Protein AF-A0A918D0P7-F1 (afdb_monomer)

Solvent-accessible surface area (backbone atoms only — not comparable to full-atom values): 6370 Å² total; per-residue (Å²): 133,86,79,81,70,50,72,67,58,47,52,54,42,46,53,51,50,50,46,41,51,75,46,51,46,30,52,51,52,30,50,50,53,44,50,51,51,16,63,73,74,69,47,86,62,63,68,69,58,45,61,61,34,44,62,56,35,48,52,52,42,50,54,53,47,74,75,42,61,65,66,62,51,40,53,48,51,54,52,49,51,53,51,58,73,69,51,56,72,70,60,53,53,53,55,50,53,53,52,52,50,54,54,51,52,51,51,54,52,64,72,75,103

Structure (mmCIF, N/CA/C/O backbone):
data_AF-A0A918D0P7-F1
#
_entry.id   AF-A0A918D0P7-F1
#
loop_
_atom_site.group_PDB
_atom_site.id
_atom_site.type_symbol
_atom_site.label_atom_id
_atom_site.label_alt_id
_atom_site.label_comp_id
_atom_site.label_asym_id
_atom_site.label_entity_id
_atom_site.label_seq_id
_atom_site.pdbx_PDB_ins_code
_atom_site.Cartn_x
_atom_site.Cartn_y
_atom_site.Cartn_z
_atom_site.occupancy
_atom_site.B_iso_or_equiv
_atom_site.auth_seq_id
_atom_site.auth_comp_id
_atom_site.auth_asym_id
_atom_site.auth_atom_id
_atom_site.pdbx_PDB_model_num
ATOM 1 N N . MET A 1 1 ? 6.019 -10.730 -27.257 1.00 37.88 1 MET A N 1
ATOM 2 C CA . MET A 1 1 ? 6.878 -9.526 -27.206 1.00 37.88 1 MET A CA 1
ATOM 3 C C . MET A 1 1 ? 7.472 -9.383 -25.813 1.00 37.88 1 MET A C 1
ATOM 5 O O . MET A 1 1 ? 6.750 -9.083 -24.867 1.00 37.88 1 MET A O 1
ATOM 9 N N . MET A 1 2 ? 8.766 -9.668 -25.666 1.00 40.59 2 MET A N 1
ATOM 10 C CA . MET A 1 2 ? 9.506 -9.395 -24.435 1.00 40.59 2 MET A CA 1
ATOM 11 C C . MET A 1 2 ? 9.798 -7.891 -24.427 1.00 40.59 2 MET A C 1
ATOM 13 O O . MET A 1 2 ? 10.648 -7.420 -25.173 1.00 40.59 2 MET A O 1
ATOM 17 N N . ASN A 1 3 ? 9.008 -7.118 -23.678 1.00 55.91 3 ASN A N 1
ATOM 18 C CA . ASN A 1 3 ? 9.252 -5.687 -23.510 1.00 55.91 3 ASN A CA 1
ATOM 19 C C . ASN A 1 3 ? 10.569 -5.520 -22.748 1.00 55.91 3 ASN A C 1
ATOM 21 O O . ASN A 1 3 ? 10.569 -5.605 -21.519 1.00 55.91 3 ASN A O 1
ATOM 25 N N . ASN A 1 4 ? 11.670 -5.297 -23.467 1.00 67.38 4 ASN A N 1
ATOM 26 C CA . ASN A 1 4 ? 12.931 -4.886 -22.864 1.00 67.38 4 ASN A CA 1
ATOM 27 C C . ASN A 1 4 ? 12.685 -3.573 -22.112 1.00 67.38 4 ASN A C 1
ATOM 29 O O . ASN A 1 4 ? 12.383 -2.537 -22.701 1.00 67.38 4 ASN A O 1
ATOM 33 N N . ILE A 1 5 ? 12.714 -3.650 -20.783 1.00 71.50 5 ILE A N 1
ATOM 34 C CA . ILE A 1 5 ? 12.636 -2.488 -19.902 1.00 71.50 5 ILE A CA 1
ATOM 35 C C . ILE A 1 5 ? 14.022 -1.846 -19.937 1.00 71.50 5 ILE A C 1
ATOM 37 O O . ILE A 1 5 ? 15.012 -2.529 -19.680 1.00 71.50 5 ILE A O 1
ATOM 41 N N . SER A 1 6 ? 14.113 -0.554 -20.258 1.00 83.00 6 SER A N 1
ATOM 42 C CA . SER A 1 6 ? 15.403 0.142 -20.190 1.00 83.00 6 SER A CA 1
ATOM 43 C C . SER A 1 6 ? 15.922 0.159 -18.744 1.00 83.00 6 SER A C 1
ATOM 45 O O . SER A 1 6 ? 15.130 0.198 -17.800 1.00 83.00 6 SER A O 1
ATOM 47 N N . ALA A 1 7 ? 17.242 0.163 -18.542 1.00 82.69 7 ALA A N 1
ATOM 48 C CA . ALA A 1 7 ? 17.835 0.139 -17.199 1.00 82.69 7 ALA A CA 1
ATOM 49 C C . ALA A 1 7 ? 17.333 1.294 -16.302 1.00 82.69 7 ALA A C 1
ATOM 51 O O . ALA A 1 7 ? 17.053 1.097 -15.117 1.00 82.69 7 ALA A O 1
ATOM 52 N N . ASN A 1 8 ? 17.126 2.481 -16.886 1.00 86.25 8 ASN A N 1
ATOM 53 C CA . ASN A 1 8 ? 16.569 3.641 -16.185 1.00 86.25 8 ASN A CA 1
ATOM 54 C C . ASN A 1 8 ? 15.101 3.438 -15.782 1.00 86.25 8 ASN A C 1
ATOM 56 O O . ASN A 1 8 ? 14.717 3.755 -14.655 1.00 86.25 8 ASN A O 1
ATOM 60 N N . GLU A 1 9 ? 14.278 2.877 -16.672 1.00 84.44 9 GLU A N 1
ATOM 61 C CA . GLU A 1 9 ? 12.875 2.571 -16.371 1.00 84.44 9 GLU A CA 1
ATOM 62 C C . GLU A 1 9 ? 12.767 1.483 -15.291 1.00 84.44 9 GLU A C 1
ATOM 64 O O . GLU A 1 9 ? 11.965 1.611 -14.365 1.00 84.44 9 GLU A O 1
ATOM 69 N N . TYR A 1 10 ? 13.625 0.459 -15.347 1.00 86.88 10 TYR A N 1
ATOM 70 C CA . TYR A 1 10 ? 13.694 -0.591 -14.332 1.00 86.88 10 TYR A CA 1
ATOM 71 C C . 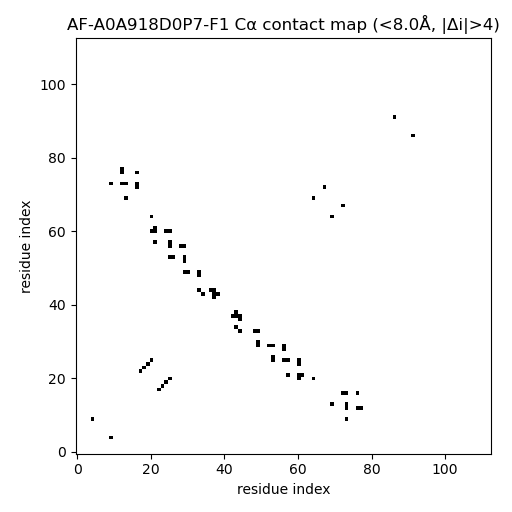TYR A 1 10 ? 14.061 -0.021 -12.957 1.00 86.88 10 TYR A C 1
ATOM 73 O O . TYR A 1 10 ? 13.379 -0.308 -11.974 1.00 86.88 10 TYR A O 1
ATOM 81 N N . ARG A 1 11 ? 15.084 0.843 -12.877 1.00 88.12 11 ARG A N 1
ATOM 82 C CA . ARG A 1 11 ? 15.498 1.485 -11.617 1.00 88.12 11 ARG A CA 1
ATOM 83 C C . ARG A 1 11 ? 14.379 2.341 -11.022 1.00 88.12 11 ARG A C 1
ATOM 85 O O . ARG A 1 11 ? 14.116 2.255 -9.823 1.00 88.12 11 ARG A O 1
ATOM 92 N N . ARG A 1 12 ? 13.677 3.116 -11.857 1.00 91.38 12 ARG A N 1
ATOM 93 C CA . ARG A 1 12 ? 12.519 3.915 -11.429 1.00 91.38 12 ARG A CA 1
ATOM 94 C C . ARG A 1 12 ? 11.397 3.031 -10.877 1.00 91.38 12 ARG A C 1
ATOM 96 O O . ARG A 1 12 ? 10.858 3.331 -9.814 1.00 91.38 12 ARG A O 1
ATOM 103 N N . LEU A 1 13 ? 11.047 1.952 -11.580 1.00 87.44 13 LEU A N 1
ATOM 104 C CA . LEU A 1 13 ? 10.008 1.018 -11.140 1.00 87.44 13 LEU A CA 1
ATOM 105 C C . LEU A 1 13 ? 10.407 0.301 -9.848 1.00 87.44 13 LEU A C 1
ATOM 107 O O . LEU A 1 13 ? 9.589 0.212 -8.941 1.00 87.44 13 LEU A O 1
ATOM 111 N N . LYS A 1 14 ? 11.664 -0.135 -9.719 1.00 88.75 14 LYS A N 1
ATOM 112 C CA . LYS A 1 14 ? 12.184 -0.754 -8.494 1.00 88.75 14 LYS A CA 1
ATOM 113 C C . LYS A 1 14 ? 12.073 0.183 -7.291 1.00 88.75 14 LYS A C 1
ATOM 115 O O . LYS A 1 14 ? 11.555 -0.231 -6.261 1.00 88.75 14 LYS A O 1
ATOM 120 N N . ASN A 1 15 ? 12.486 1.446 -7.420 1.00 89.44 15 ASN A N 1
ATOM 121 C CA . ASN A 1 15 ? 12.345 2.422 -6.333 1.00 89.44 15 ASN A CA 1
ATOM 122 C C . ASN A 1 15 ? 10.880 2.641 -5.947 1.00 89.44 15 ASN A C 1
ATOM 124 O O . ASN A 1 15 ? 10.552 2.713 -4.767 1.00 89.44 15 ASN A O 1
ATOM 128 N N . LYS A 1 16 ? 9.986 2.710 -6.936 1.00 88.38 16 LYS A N 1
ATOM 129 C CA . LYS A 1 16 ? 8.550 2.847 -6.687 1.00 88.38 16 LYS A CA 1
ATOM 130 C C . LYS A 1 16 ? 7.970 1.639 -5.952 1.00 88.38 16 LYS A C 1
ATOM 132 O O . LYS A 1 16 ? 7.172 1.825 -5.041 1.00 88.38 16 LYS A O 1
ATOM 137 N N . VAL A 1 17 ? 8.377 0.430 -6.335 1.00 89.25 17 VAL A N 1
ATOM 138 C CA . VAL A 1 17 ? 7.997 -0.806 -5.644 1.00 89.25 17 VAL A CA 1
ATOM 139 C C . VAL A 1 17 ? 8.491 -0.765 -4.194 1.00 89.25 17 VAL A C 1
ATOM 141 O O . VAL A 1 17 ? 7.697 -0.990 -3.293 1.00 89.25 17 VAL A O 1
ATOM 144 N N . LEU A 1 18 ? 9.752 -0.392 -3.951 1.00 88.50 18 LEU A N 1
ATOM 145 C CA . LEU A 1 18 ? 10.303 -0.296 -2.593 1.00 88.50 18 LEU A CA 1
ATOM 146 C C . LEU A 1 18 ? 9.537 0.705 -1.720 1.00 88.50 18 LEU A C 1
ATOM 148 O O . LEU A 1 18 ? 9.203 0.396 -0.583 1.00 88.50 18 LEU A O 1
ATOM 152 N N . ILE A 1 19 ? 9.218 1.888 -2.252 1.00 88.88 19 ILE A N 1
ATOM 153 C CA . ILE A 1 19 ? 8.413 2.886 -1.532 1.00 88.88 19 ILE A CA 1
ATOM 154 C C . ILE A 1 19 ? 7.014 2.334 -1.237 1.00 88.88 19 ILE A C 1
ATOM 156 O O . ILE A 1 19 ? 6.512 2.474 -0.125 1.00 88.88 19 ILE A O 1
ATOM 160 N N . CYS A 1 20 ? 6.371 1.700 -2.218 1.00 87.06 20 CYS A N 1
ATOM 161 C CA . CYS A 1 20 ? 5.042 1.135 -2.023 1.00 87.06 20 CYS A CA 1
ATOM 162 C C . CYS A 1 20 ? 5.057 0.058 -0.934 1.00 87.06 20 CYS A C 1
ATOM 164 O O . CYS A 1 20 ? 4.235 0.102 -0.021 1.00 87.06 20 CYS A O 1
ATOM 166 N N . ASP A 1 21 ? 6.011 -0.864 -1.002 1.00 87.38 21 ASP A N 1
ATOM 167 C CA . ASP A 1 21 ? 6.030 -2.025 -0.128 1.00 87.38 21 ASP A CA 1
ATOM 168 C C . ASP A 1 21 ? 6.494 -1.672 1.278 1.00 87.38 21 ASP A C 1
ATOM 170 O O . ASP A 1 21 ? 5.847 -2.084 2.226 1.00 87.38 21 ASP A O 1
ATOM 174 N N . PHE A 1 22 ? 7.532 -0.850 1.442 1.00 88.69 22 PHE A N 1
ATOM 175 C CA . PHE A 1 22 ? 8.089 -0.543 2.766 1.00 88.69 22 PHE A CA 1
ATOM 176 C C . PHE A 1 22 ? 7.511 0.709 3.429 1.00 88.69 22 PHE A C 1
ATOM 178 O O . PHE A 1 22 ? 7.751 0.925 4.613 1.00 88.69 22 PHE A O 1
ATOM 185 N N . ILE A 1 23 ? 6.756 1.536 2.703 1.00 87.44 23 ILE A N 1
ATOM 186 C CA . ILE A 1 23 ? 6.149 2.754 3.261 1.00 87.44 23 ILE A CA 1
ATOM 187 C C . ILE A 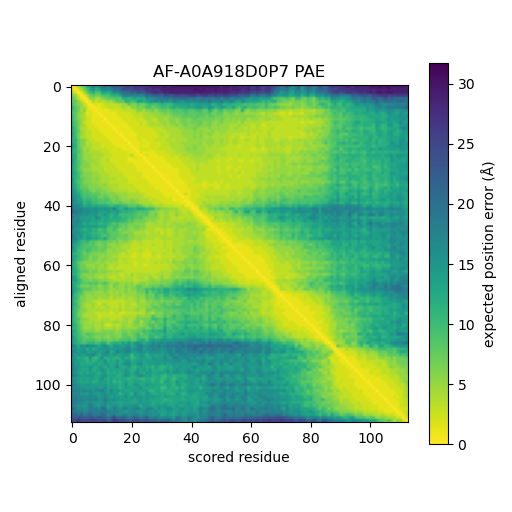1 23 ? 4.631 2.682 3.130 1.00 87.44 23 ILE A C 1
ATOM 189 O O . ILE A 1 23 ? 3.921 2.671 4.133 1.00 87.44 23 ILE A O 1
ATOM 193 N N . SER A 1 24 ? 4.108 2.601 1.905 1.00 86.75 24 SER A N 1
ATOM 194 C CA . SER A 1 24 ? 2.659 2.706 1.687 1.00 86.75 24 SER A CA 1
ATOM 195 C C . SER A 1 24 ? 1.876 1.535 2.285 1.00 86.75 24 SER A C 1
ATOM 197 O O . SER A 1 24 ? 0.848 1.767 2.922 1.00 86.75 24 SER A O 1
ATOM 199 N N . ILE A 1 25 ? 2.340 0.293 2.113 1.00 87.88 25 ILE A N 1
ATOM 200 C CA . ILE A 1 25 ? 1.657 -0.901 2.631 1.00 87.88 25 ILE A CA 1
ATOM 201 C C . ILE A 1 25 ? 1.630 -0.913 4.173 1.00 87.88 25 ILE A C 1
ATOM 203 O O . ILE A 1 25 ? 0.527 -0.999 4.714 1.00 87.88 25 ILE A O 1
ATOM 207 N N . PRO A 1 26 ? 2.756 -0.760 4.902 1.00 87.50 26 PRO A N 1
ATOM 208 C CA . PRO A 1 26 ? 2.764 -0.733 6.363 1.00 87.50 26 PRO A CA 1
ATOM 209 C C . PRO A 1 26 ? 1.862 0.348 6.946 1.00 87.50 26 PRO A C 1
ATOM 211 O O . PRO A 1 26 ? 1.093 0.068 7.865 1.00 87.50 26 PRO A O 1
ATOM 214 N N . ILE A 1 27 ? 1.897 1.559 6.374 1.00 87.31 27 ILE A N 1
ATOM 215 C CA . ILE A 1 27 ? 1.026 2.662 6.796 1.00 87.31 27 ILE A CA 1
ATOM 216 C C . ILE A 1 27 ? -0.440 2.281 6.582 1.00 87.31 27 ILE A C 1
ATOM 218 O O . ILE A 1 27 ? -1.244 2.397 7.503 1.00 87.31 27 ILE A O 1
ATOM 222 N N . THR A 1 28 ? -0.785 1.779 5.394 1.00 88.44 28 THR A N 1
ATOM 223 C CA . THR A 1 28 ? -2.171 1.430 5.051 1.00 88.44 28 THR A CA 1
ATOM 224 C C . THR A 1 28 ? -2.708 0.321 5.952 1.00 88.44 28 THR A C 1
ATOM 226 O O . THR A 1 28 ? -3.816 0.443 6.469 1.00 88.44 28 THR A O 1
ATOM 229 N N . ILE A 1 29 ? -1.932 -0.743 6.177 1.00 88.75 29 ILE A N 1
ATOM 230 C CA . ILE A 1 29 ? -2.332 -1.858 7.044 1.00 88.75 29 ILE A CA 1
ATOM 231 C C . ILE A 1 29 ? -2.481 -1.377 8.488 1.00 88.75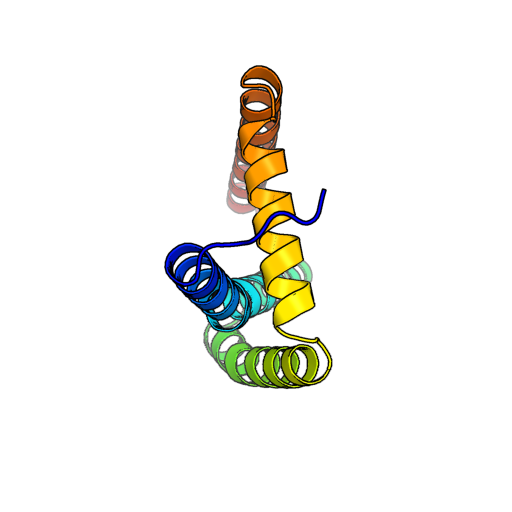 29 ILE A C 1
ATOM 233 O O . ILE A 1 29 ? -3.523 -1.618 9.093 1.00 88.75 29 ILE A O 1
ATOM 237 N N . SER A 1 30 ? -1.489 -0.654 9.022 1.00 88.62 30 SER A N 1
ATOM 238 C CA . SER A 1 30 ? -1.525 -0.159 10.406 1.00 88.62 30 SER A CA 1
ATOM 239 C C . SER A 1 30 ? -2.741 0.733 10.642 1.00 88.62 30 SER A C 1
ATOM 241 O O . SER A 1 30 ? -3.473 0.548 11.611 1.00 88.62 30 SER A O 1
ATOM 243 N N . PHE A 1 31 ? -3.006 1.652 9.713 1.00 86.38 31 PHE A N 1
ATOM 244 C CA . PHE A 1 31 ? -4.139 2.566 9.808 1.00 86.38 31 PHE A CA 1
ATOM 245 C C . PHE A 1 31 ? -5.481 1.841 9.668 1.00 86.38 31 PHE A C 1
ATOM 247 O O . PHE A 1 31 ? -6.424 2.138 10.395 1.00 86.38 31 PHE A O 1
ATOM 254 N N . THR A 1 32 ? -5.565 0.848 8.778 1.00 87.25 32 THR A N 1
ATOM 255 C CA . THR A 1 32 ? -6.784 0.046 8.592 1.00 87.25 32 THR A CA 1
ATOM 256 C C . THR A 1 32 ? -7.103 -0.771 9.842 1.00 87.25 32 THR A C 1
ATOM 258 O O . THR A 1 32 ? -8.246 -0.766 10.288 1.00 87.25 32 THR A O 1
ATOM 261 N N . ILE A 1 33 ? -6.104 -1.430 10.440 1.00 88.19 33 ILE A N 1
ATOM 262 C CA . ILE A 1 33 ? -6.277 -2.199 11.682 1.00 88.19 33 ILE A CA 1
ATOM 263 C C . ILE A 1 33 ? -6.695 -1.270 12.827 1.00 88.19 33 ILE A C 1
ATOM 265 O O . ILE A 1 33 ? -7.622 -1.593 13.567 1.00 88.19 33 ILE A O 1
ATOM 269 N N . TYR A 1 34 ? -6.064 -0.100 12.943 1.00 87.06 34 TYR A N 1
ATOM 270 C CA . TYR A 1 34 ? -6.410 0.899 13.953 1.00 87.06 34 TYR A CA 1
ATOM 271 C C . TYR A 1 34 ? -7.853 1.404 13.816 1.00 87.06 34 TYR A C 1
ATOM 273 O O . TYR A 1 34 ? -8.592 1.444 14.802 1.00 87.06 34 TYR A O 1
ATOM 281 N N . LEU A 1 35 ? -8.276 1.764 12.598 1.00 85.69 35 LEU A N 1
ATOM 282 C CA . LEU A 1 35 ? -9.643 2.218 12.340 1.00 85.69 35 LEU A CA 1
ATOM 283 C C . LEU A 1 35 ? -10.660 1.107 12.592 1.00 85.69 35 LEU A C 1
ATOM 285 O O . LEU A 1 35 ? -11.700 1.363 13.190 1.00 85.69 35 LEU A O 1
ATOM 289 N N . TYR A 1 36 ? -10.355 -0.118 12.167 1.00 85.69 36 TYR A N 1
ATOM 290 C CA . TYR A 1 36 ? -11.217 -1.271 12.400 1.00 85.69 36 TYR A CA 1
ATOM 291 C C . TYR A 1 36 ? -11.392 -1.551 13.898 1.00 85.69 36 TYR A C 1
ATOM 293 O O . TYR A 1 36 ? -12.519 -1.698 14.362 1.00 85.69 36 TYR A O 1
ATOM 301 N N . GLY A 1 37 ? -10.299 -1.540 14.668 1.00 85.00 37 GLY A N 1
ATOM 302 C CA . GLY A 1 37 ? -10.352 -1.682 16.125 1.00 85.00 37 GLY A CA 1
ATOM 303 C C . GLY A 1 37 ? -11.141 -0.557 16.795 1.00 85.00 37 GLY A C 1
ATOM 304 O O . GLY A 1 37 ? -11.989 -0.825 17.638 1.00 85.00 37 GLY A O 1
ATOM 305 N N . SER A 1 38 ? -10.939 0.690 16.361 1.00 82.62 38 SER A N 1
ATOM 306 C CA . SER A 1 38 ? -11.693 1.845 16.875 1.00 82.62 38 SER A CA 1
ATOM 307 C C . SER A 1 38 ? -13.191 1.750 16.560 1.00 82.62 38 SER A C 1
ATOM 309 O O . SER A 1 38 ? -14.038 2.139 17.358 1.00 82.62 38 SER A O 1
ATOM 311 N N . LEU A 1 39 ? -13.549 1.205 15.394 1.00 83.69 39 LEU A N 1
ATOM 312 C CA . LEU A 1 39 ? -14.944 1.021 15.004 1.00 83.69 39 LEU A CA 1
ATOM 313 C C . LEU A 1 39 ? -15.646 -0.037 15.867 1.00 83.69 39 LEU A C 1
ATOM 315 O O . LEU A 1 39 ? -16.808 0.165 16.224 1.00 83.69 39 LEU A O 1
ATOM 319 N N . LEU A 1 40 ? -14.940 -1.120 16.215 1.00 86.38 40 LEU A N 1
ATOM 320 C CA . LEU A 1 40 ? -15.439 -2.178 17.099 1.00 86.38 40 LEU A CA 1
ATOM 321 C C . LEU A 1 40 ? -15.601 -1.705 18.546 1.00 86.38 40 LEU A C 1
ATOM 323 O O . LEU A 1 40 ? -16.652 -1.933 19.137 1.00 86.38 40 LEU A O 1
ATOM 327 N N . ASP A 1 41 ? -14.588 -1.031 19.090 1.00 84.00 41 ASP A N 1
ATOM 328 C CA . ASP A 1 41 ? -14.608 -0.555 20.481 1.00 84.00 41 ASP A CA 1
ATOM 329 C C . ASP A 1 41 ? -15.525 0.656 20.659 1.00 84.00 41 ASP A C 1
ATOM 331 O O . ASP A 1 41 ? -15.995 0.961 21.751 1.00 84.00 41 ASP A O 1
ATOM 335 N N . GLY A 1 42 ? -15.822 1.336 19.558 1.00 79.19 42 GLY A N 1
ATOM 336 C CA . GLY A 1 42 ? -16.773 2.420 19.527 1.00 79.19 42 GLY A CA 1
ATOM 337 C C . GLY A 1 42 ? -16.227 3.793 19.884 1.00 79.19 42 GLY A C 1
ATOM 338 O O . GLY A 1 42 ? -16.955 4.780 19.790 1.00 79.19 42 GLY A O 1
ATOM 339 N N . GLU A 1 43 ? -14.946 3.848 20.215 1.00 81.00 43 GLU A N 1
ATOM 340 C CA . GLU A 1 43 ? -14.179 5.042 20.522 1.00 81.00 43 GLU A CA 1
ATOM 341 C C . GLU A 1 43 ? -12.849 4.990 19.760 1.00 81.00 43 GLU A C 1
ATOM 343 O O . GLU A 1 43 ? -12.402 3.932 19.308 1.00 81.00 43 GLU A O 1
ATOM 348 N N . LEU A 1 44 ? -12.195 6.141 19.597 1.00 81.12 44 LEU A N 1
ATOM 349 C CA . LEU A 1 44 ? -10.867 6.177 18.989 1.00 81.12 44 LEU A CA 1
ATOM 350 C C . LEU A 1 44 ? -9.850 5.521 19.926 1.00 81.12 44 LEU A C 1
ATOM 352 O O . LEU A 1 44 ? -9.631 5.984 21.047 1.00 81.12 44 LEU A O 1
ATOM 356 N N . ARG A 1 45 ? -9.195 4.461 19.441 1.00 78.75 45 ARG A N 1
ATOM 357 C CA . ARG A 1 45 ? -8.108 3.801 20.169 1.00 78.75 45 ARG A CA 1
ATOM 358 C C . ARG A 1 45 ? -6.948 4.757 20.427 1.00 78.75 45 ARG A C 1
ATOM 360 O O . ARG A 1 45 ? -6.752 5.756 19.738 1.00 78.75 45 ARG A O 1
ATOM 367 N N . ARG A 1 46 ? -6.118 4.445 21.422 1.00 84.38 46 ARG A N 1
ATOM 368 C CA . ARG A 1 46 ? -4.952 5.282 21.730 1.00 84.38 46 ARG A CA 1
ATOM 369 C C . ARG A 1 46 ? -3.956 5.248 20.573 1.00 84.38 46 ARG A C 1
ATOM 371 O O . ARG A 1 46 ? -3.595 4.182 20.085 1.00 84.38 46 ARG A O 1
ATOM 378 N N . VAL A 1 47 ? -3.420 6.413 20.208 1.00 80.88 47 VAL A N 1
ATOM 379 C CA . VAL A 1 47 ? -2.415 6.555 19.134 1.00 80.88 47 VAL A CA 1
ATOM 380 C C . VAL A 1 47 ? -1.165 5.696 19.387 1.00 80.88 47 VAL A C 1
ATOM 382 O O . VAL A 1 47 ? -0.534 5.226 18.445 1.00 80.88 47 VAL A O 1
ATOM 385 N N . ASN A 1 48 ? -0.837 5.403 20.649 1.00 83.38 48 ASN A N 1
ATOM 386 C CA . ASN A 1 48 ? 0.268 4.503 20.996 1.00 83.38 48 ASN A CA 1
ATOM 387 C C . ASN A 1 48 ? 0.082 3.081 20.439 1.00 83.38 48 ASN A C 1
ATOM 389 O O . ASN A 1 48 ? 1.069 2.430 20.106 1.00 83.38 48 ASN A O 1
ATOM 393 N N . GLU A 1 49 ? -1.156 2.606 20.284 1.00 81.62 49 GLU A N 1
ATOM 394 C CA . GLU A 1 49 ? -1.430 1.303 19.666 1.00 81.62 49 GLU A CA 1
ATOM 395 C C . GLU A 1 49 ? -1.101 1.310 18.171 1.00 81.62 49 GLU A C 1
ATOM 397 O O . GLU A 1 49 ? -0.563 0.334 17.653 1.00 81.62 49 GLU A O 1
ATOM 402 N N . LEU A 1 50 ? -1.337 2.433 17.482 1.00 82.56 50 LEU A N 1
ATOM 403 C CA . LEU A 1 50 ? -0.943 2.600 16.082 1.00 82.56 50 LEU A CA 1
ATOM 404 C C . LEU A 1 50 ? 0.581 2.516 15.926 1.00 82.56 50 LEU A C 1
ATOM 406 O O . LEU A 1 50 ? 1.065 1.867 15.002 1.00 82.56 50 LEU A O 1
ATOM 410 N N . LEU A 1 51 ? 1.338 3.125 16.845 1.00 82.38 51 LEU A N 1
ATOM 411 C CA . LEU A 1 51 ? 2.804 3.080 16.824 1.00 82.38 51 LEU A CA 1
ATOM 412 C C . LEU A 1 51 ? 3.348 1.658 17.013 1.00 82.38 51 LEU A C 1
ATOM 414 O O . LEU A 1 51 ? 4.336 1.298 16.377 1.00 82.38 51 LEU A O 1
ATOM 418 N N . LEU A 1 52 ? 2.683 0.832 17.827 1.00 84.44 52 LEU A N 1
ATOM 419 C CA . LEU A 1 52 ? 3.052 -0.574 18.028 1.00 84.44 52 LEU A CA 1
ATOM 420 C C . LEU A 1 52 ? 2.766 -1.455 16.801 1.00 84.44 52 LEU A C 1
ATOM 422 O O . LEU A 1 52 ? 3.444 -2.462 16.602 1.00 84.44 52 LEU A O 1
ATOM 426 N N . LEU A 1 53 ? 1.813 -1.076 15.943 1.00 85.81 53 LEU A N 1
ATOM 427 C CA . LEU A 1 53 ? 1.513 -1.802 14.702 1.00 85.81 53 LEU A CA 1
ATOM 428 C C . LEU A 1 53 ? 2.565 -1.574 13.604 1.00 85.81 53 LEU A C 1
ATOM 430 O O . LEU A 1 53 ? 2.765 -2.442 12.751 1.00 85.81 53 LEU A O 1
ATOM 434 N N . ILE A 1 54 ? 3.283 -0.449 13.638 1.00 84.50 54 ILE A N 1
ATOM 435 C CA . ILE A 1 54 ? 4.331 -0.117 12.660 1.00 84.50 54 ILE A CA 1
ATOM 436 C C . ILE A 1 54 ? 5.438 -1.192 12.594 1.00 84.50 54 ILE A C 1
ATOM 438 O O . ILE A 1 54 ? 5.690 -1.701 11.500 1.00 84.50 54 ILE A O 1
ATOM 442 N N . PRO A 1 55 ? 6.098 -1.604 13.698 1.00 86.19 55 PRO A N 1
ATOM 443 C CA . PRO A 1 55 ? 7.145 -2.625 13.627 1.00 86.19 55 PRO A CA 1
ATOM 444 C C . PRO A 1 55 ? 6.607 -3.983 13.160 1.00 86.19 55 PRO A C 1
ATOM 446 O O . PRO A 1 55 ? 7.251 -4.651 12.352 1.00 86.19 55 PRO A O 1
ATOM 449 N N . VAL A 1 56 ? 5.406 -4.373 13.599 1.00 87.88 56 VAL A N 1
ATOM 450 C CA . VAL A 1 56 ? 4.772 -5.642 13.201 1.00 87.88 56 VAL A CA 1
ATOM 451 C C . VAL A 1 56 ? 4.511 -5.672 11.693 1.00 87.88 56 VAL A C 1
ATOM 453 O O . VAL A 1 56 ? 4.834 -6.651 11.011 1.00 87.88 56 VAL A O 1
ATOM 456 N N . THR A 1 57 ? 3.966 -4.585 11.147 1.00 88.56 57 THR A N 1
ATOM 457 C CA . THR A 1 57 ? 3.688 -4.483 9.710 1.00 88.56 57 THR A CA 1
ATOM 458 C C . THR A 1 57 ? 4.970 -4.431 8.879 1.00 88.56 57 THR A C 1
ATOM 460 O O . THR A 1 57 ? 5.035 -5.091 7.843 1.00 88.56 57 THR A O 1
ATOM 463 N N . LEU A 1 58 ? 6.022 -3.752 9.348 1.00 87.38 58 LEU A N 1
ATOM 464 C CA . LEU A 1 58 ? 7.328 -3.730 8.678 1.00 87.38 58 LEU A CA 1
ATOM 465 C C . LEU A 1 58 ? 8.006 -5.106 8.642 1.00 87.38 58 LEU A C 1
ATOM 467 O O . LEU A 1 58 ? 8.526 -5.501 7.596 1.00 87.38 58 LEU A O 1
ATOM 471 N N . ILE A 1 59 ? 7.974 -5.862 9.744 1.00 88.38 59 ILE A N 1
ATOM 472 C CA . ILE A 1 59 ? 8.495 -7.239 9.784 1.00 88.38 59 ILE A CA 1
ATOM 473 C C . ILE A 1 59 ? 7.743 -8.110 8.776 1.00 88.38 59 ILE A C 1
ATOM 475 O O . ILE A 1 59 ? 8.358 -8.799 7.962 1.00 88.38 59 ILE A O 1
ATOM 479 N N . THR A 1 60 ? 6.413 -8.020 8.776 1.00 87.81 60 THR A N 1
ATOM 480 C CA . THR A 1 60 ? 5.553 -8.792 7.869 1.00 87.81 60 THR A CA 1
ATOM 481 C C . THR A 1 60 ? 5.859 -8.482 6.403 1.00 87.81 60 THR A C 1
ATOM 483 O O . THR A 1 60 ? 6.042 -9.396 5.599 1.00 87.81 60 THR A O 1
ATOM 486 N N . VAL A 1 61 ? 5.979 -7.197 6.055 1.00 88.62 61 VAL A N 1
ATOM 487 C CA . VAL A 1 61 ? 6.359 -6.763 4.705 1.00 88.62 61 VAL A CA 1
ATOM 488 C C . VAL A 1 61 ? 7.743 -7.276 4.330 1.00 88.62 61 VAL A C 1
ATOM 490 O O . VAL A 1 61 ? 7.924 -7.750 3.215 1.00 88.62 61 VAL A O 1
ATOM 493 N N . THR A 1 62 ? 8.709 -7.235 5.245 1.00 87.50 62 THR A N 1
ATOM 494 C CA . THR A 1 62 ? 10.078 -7.702 4.978 1.00 87.50 62 THR A CA 1
ATOM 495 C C . THR A 1 62 ? 10.110 -9.201 4.676 1.00 87.50 62 THR A C 1
ATOM 497 O O . THR A 1 62 ? 10.752 -9.623 3.713 1.00 87.50 62 THR A O 1
ATOM 500 N N . ILE A 1 63 ? 9.370 -10.007 5.443 1.00 89.00 63 ILE A N 1
ATOM 501 C CA . ILE A 1 63 ? 9.228 -11.449 5.194 1.00 89.00 63 ILE A CA 1
ATOM 502 C C . ILE A 1 63 ? 8.572 -11.683 3.829 1.00 89.00 63 ILE A C 1
ATOM 504 O O . ILE A 1 63 ? 9.080 -12.449 3.009 1.00 89.00 63 ILE A O 1
ATOM 508 N N . MET A 1 64 ? 7.468 -10.987 3.548 1.00 87.12 64 MET A N 1
ATOM 509 C CA . MET A 1 64 ? 6.750 -11.116 2.279 1.00 87.12 64 MET A CA 1
ATOM 510 C C . MET A 1 64 ? 7.610 -10.692 1.081 1.00 87.12 64 MET A C 1
ATOM 512 O O . MET A 1 64 ? 7.565 -11.329 0.024 1.00 87.12 64 MET A O 1
ATOM 516 N N . TRP A 1 65 ? 8.425 -9.653 1.258 1.00 86.12 65 TRP A N 1
ATOM 517 C CA . TRP A 1 65 ? 9.383 -9.179 0.272 1.00 86.12 65 TRP A CA 1
ATOM 518 C C . TRP A 1 65 ? 10.443 -10.236 -0.025 1.00 86.12 65 TRP A C 1
ATOM 520 O O . TRP A 1 65 ? 10.692 -10.537 -1.190 1.00 86.12 65 TRP A O 1
ATOM 530 N N . PHE A 1 66 ? 11.023 -10.849 1.010 1.00 84.69 66 PHE A N 1
ATOM 531 C CA . PHE A 1 66 ? 12.029 -11.900 0.851 1.00 84.69 66 PHE A CA 1
ATOM 532 C C . PHE A 1 66 ? 11.483 -13.116 0.087 1.00 84.69 66 PHE A C 1
ATOM 534 O O . PHE A 1 66 ? 12.164 -13.683 -0.764 1.00 84.69 66 PHE A O 1
ATOM 541 N N . LEU A 1 67 ? 10.218 -13.470 0.326 1.00 87.25 67 LEU A N 1
ATOM 542 C CA . LEU A 1 67 ? 9.532 -14.553 -0.383 1.00 87.25 67 LEU A CA 1
ATOM 543 C C . LEU A 1 67 ? 9.174 -14.201 -1.840 1.00 87.25 67 LEU A C 1
ATOM 545 O O . LEU A 1 67 ? 8.873 -15.090 -2.640 1.00 87.25 67 LEU A O 1
ATOM 549 N N . THR A 1 68 ? 9.201 -12.919 -2.217 1.00 83.88 68 THR A N 1
ATOM 550 C CA . THR A 1 68 ? 8.699 -12.449 -3.512 1.00 83.88 68 THR A CA 1
ATOM 551 C C . THR A 1 68 ? 9.816 -11.887 -4.391 1.00 83.88 68 THR A C 1
ATOM 553 O O . THR A 1 68 ? 10.320 -10.794 -4.164 1.00 83.88 68 THR A O 1
ATOM 556 N N . SER A 1 69 ? 10.124 -12.569 -5.500 1.00 83.44 69 SER A N 1
ATOM 557 C CA . SER A 1 69 ? 11.122 -12.109 -6.485 1.00 83.44 69 SER A CA 1
ATOM 558 C C . SER A 1 69 ? 10.892 -10.664 -6.963 1.00 83.44 69 SER A C 1
ATOM 560 O O . SER A 1 69 ? 9.851 -10.353 -7.550 1.00 83.44 69 SER A O 1
ATOM 562 N N . THR A 1 70 ? 11.910 -9.813 -6.792 1.00 79.94 70 THR A N 1
ATOM 563 C CA . THR A 1 70 ? 11.933 -8.396 -7.202 1.00 79.94 70 THR A CA 1
ATOM 564 C C . THR A 1 70 ? 11.528 -8.193 -8.664 1.00 79.94 70 THR A C 1
ATOM 566 O O . THR A 1 70 ? 10.743 -7.297 -8.970 1.00 79.94 70 THR A O 1
ATOM 569 N N . ASP A 1 71 ? 11.977 -9.055 -9.580 1.00 80.38 71 ASP A N 1
ATOM 570 C CA . ASP A 1 71 ? 11.635 -8.940 -11.004 1.00 80.38 71 ASP A CA 1
ATOM 571 C C . ASP A 1 71 ? 10.152 -9.190 -11.273 1.00 80.38 71 ASP A C 1
ATOM 573 O O . ASP A 1 71 ? 9.529 -8.496 -12.086 1.00 80.38 71 ASP A O 1
ATOM 577 N N . LYS A 1 72 ? 9.541 -10.138 -10.548 1.00 82.81 72 LYS A N 1
ATOM 578 C CA . LYS A 1 72 ? 8.090 -10.362 -10.627 1.00 82.81 72 LYS A CA 1
ATOM 579 C C . LYS A 1 72 ? 7.331 -9.123 -10.154 1.00 82.81 72 LYS A C 1
ATOM 581 O O . LYS A 1 72 ? 6.304 -8.786 -10.747 1.00 82.81 72 LYS A O 1
ATOM 586 N N . GLN A 1 73 ? 7.830 -8.432 -9.133 1.00 82.88 73 GLN A N 1
ATOM 587 C CA . GLN A 1 73 ? 7.202 -7.222 -8.608 1.00 82.88 73 GLN A CA 1
ATOM 588 C C . GLN A 1 73 ? 7.330 -6.030 -9.563 1.00 82.88 73 GLN A C 1
ATOM 590 O O . GLN A 1 73 ? 6.329 -5.393 -9.893 1.00 82.88 73 GLN A O 1
ATOM 595 N N . VAL A 1 74 ? 8.527 -5.793 -10.107 1.00 83.69 74 VAL A N 1
ATOM 596 C CA . VAL A 1 74 ? 8.768 -4.737 -11.103 1.00 83.69 74 VAL A CA 1
ATOM 597 C C . VAL A 1 74 ? 7.909 -4.954 -12.353 1.00 83.69 74 VAL A C 1
ATOM 599 O O . VAL A 1 74 ? 7.281 -4.017 -12.856 1.00 83.69 74 VAL A O 1
ATOM 602 N N . LYS A 1 75 ? 7.787 -6.202 -12.825 1.00 84.56 75 LYS A N 1
ATOM 603 C CA . LYS A 1 75 ? 6.915 -6.548 -13.959 1.00 84.56 75 LYS A CA 1
ATOM 604 C C . LYS A 1 75 ? 5.434 -6.312 -13.645 1.00 84.56 75 LYS A C 1
ATOM 606 O O . LYS A 1 75 ? 4.694 -5.830 -14.505 1.00 84.56 75 LYS A O 1
ATOM 611 N N . ARG A 1 76 ? 4.986 -6.616 -12.419 1.00 84.56 76 ARG A N 1
ATOM 612 C CA . ARG A 1 76 ? 3.616 -6.324 -11.963 1.00 84.56 7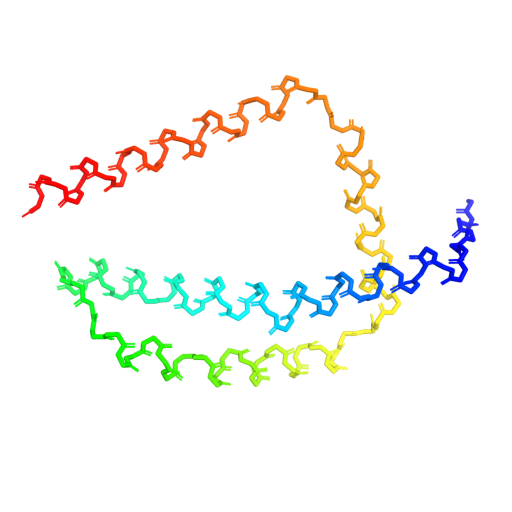6 ARG A CA 1
ATOM 613 C C . ARG A 1 76 ? 3.338 -4.822 -11.946 1.00 84.56 76 ARG A C 1
ATOM 615 O O . ARG A 1 76 ? 2.294 -4.423 -12.458 1.00 84.56 76 ARG A O 1
ATOM 622 N N . GLU A 1 77 ? 4.249 -3.994 -11.438 1.00 84.62 77 GLU A N 1
ATOM 623 C CA . GLU A 1 77 ? 4.073 -2.534 -11.461 1.00 84.62 77 GLU A CA 1
ATOM 624 C C . GLU A 1 77 ? 4.049 -1.969 -12.884 1.00 84.62 77 GLU A C 1
ATOM 626 O O . GLU A 1 77 ? 3.165 -1.174 -13.208 1.00 84.62 77 GLU A O 1
ATOM 631 N N . LYS A 1 78 ? 4.908 -2.454 -13.792 1.00 84.44 78 LYS A N 1
ATOM 632 C CA . LYS A 1 78 ? 4.837 -2.064 -15.213 1.00 84.44 78 LYS A CA 1
ATOM 633 C C . LYS A 1 78 ? 3.484 -2.423 -15.843 1.00 84.44 78 LYS A C 1
ATOM 635 O O . LYS A 1 78 ? 2.885 -1.622 -16.566 1.00 84.44 78 LYS A O 1
ATOM 640 N N . ASN A 1 79 ? 2.951 -3.604 -15.531 1.00 84.62 79 ASN A N 1
ATOM 641 C CA . ASN A 1 79 ? 1.623 -4.021 -15.987 1.00 84.62 79 ASN A CA 1
ATOM 642 C C . ASN A 1 79 ? 0.496 -3.172 -15.373 1.00 84.62 79 ASN A C 1
ATOM 644 O O . ASN A 1 79 ? -0.498 -2.887 -16.040 1.00 84.62 79 ASN A O 1
ATOM 648 N N . LYS A 1 80 ? 0.629 -2.732 -14.117 1.00 84.00 80 LYS A N 1
ATOM 649 C CA . LYS A 1 80 ? -0.328 -1.803 -13.500 1.00 84.00 80 LYS A CA 1
ATOM 650 C C . LYS A 1 80 ? -0.272 -0.423 -14.152 1.00 84.00 80 LYS A C 1
ATOM 652 O O . LYS A 1 80 ? -1.328 0.142 -14.422 1.00 84.00 80 LYS A O 1
ATOM 657 N N . GLU A 1 81 ? 0.915 0.119 -14.434 1.00 84.19 81 GLU A N 1
ATOM 658 C CA . GLU A 1 81 ? 1.053 1.422 -15.101 1.00 84.19 81 GLU A CA 1
ATOM 659 C C . GLU A 1 81 ? 0.475 1.406 -16.519 1.00 84.19 81 GLU A C 1
ATOM 661 O O . GLU A 1 81 ? -0.274 2.311 -16.883 1.00 84.19 81 GLU A O 1
ATOM 666 N N . THR A 1 82 ? 0.749 0.360 -17.301 1.00 84.12 82 THR A N 1
ATOM 667 C CA . THR A 1 82 ? 0.163 0.198 -18.645 1.00 84.12 82 THR A CA 1
ATOM 668 C C . THR A 1 82 ? -1.358 0.048 -18.590 1.00 84.12 82 THR A C 1
ATOM 670 O O . THR A 1 82 ? -2.065 0.714 -19.342 1.00 84.12 82 THR A O 1
ATOM 673 N N . ARG A 1 83 ? -1.894 -0.730 -17.638 1.00 81.50 83 ARG A N 1
ATOM 674 C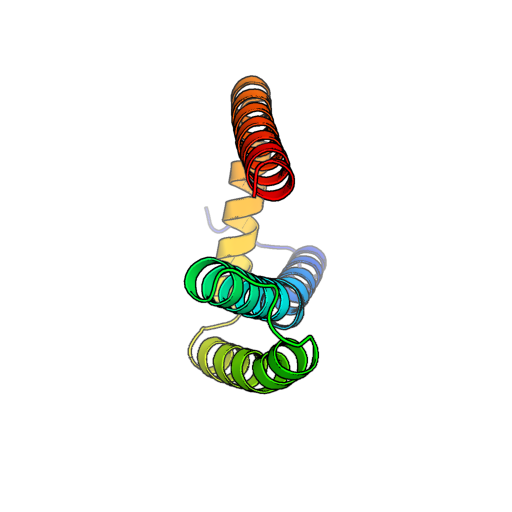 CA . ARG A 1 83 ? -3.348 -0.816 -17.408 1.00 81.50 83 ARG A CA 1
ATOM 675 C C . ARG A 1 83 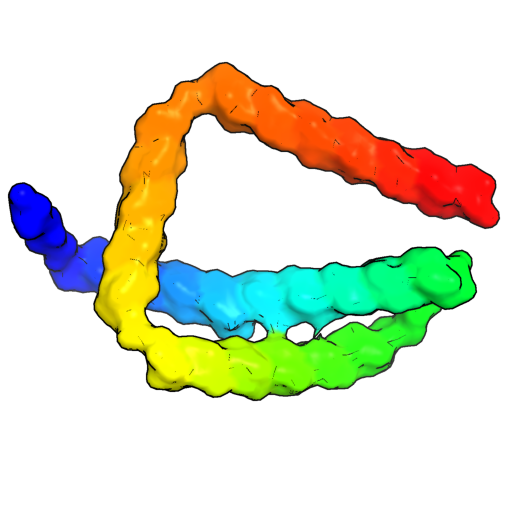? -3.962 0.519 -16.990 1.00 81.50 83 ARG A C 1
ATOM 677 O O . ARG A 1 83 ? -5.042 0.845 -17.466 1.00 81.50 83 ARG A O 1
ATOM 684 N N . LYS A 1 84 ? -3.301 1.292 -16.120 1.00 79.56 84 LYS A N 1
ATOM 685 C CA . LYS A 1 84 ? -3.766 2.631 -15.716 1.00 79.56 84 LYS A CA 1
ATOM 686 C C . LYS A 1 84 ? -3.781 3.597 -16.899 1.00 79.56 84 LYS A C 1
ATOM 688 O O . LYS A 1 84 ? -4.764 4.308 -17.061 1.00 79.56 84 LYS A O 1
ATOM 693 N N . LYS A 1 85 ? -2.746 3.582 -17.745 1.00 79.75 85 LYS A N 1
ATOM 694 C CA . LYS A 1 85 ? -2.696 4.393 -18.974 1.00 79.75 85 LYS A CA 1
ATOM 695 C C . LYS A 1 85 ? -3.803 4.026 -19.965 1.00 79.75 85 LYS A C 1
ATOM 697 O O . LYS A 1 85 ? -4.338 4.911 -20.619 1.00 79.75 85 LYS A O 1
ATOM 702 N N . ASN A 1 86 ? -4.185 2.750 -20.017 1.00 79.38 86 ASN A N 1
ATOM 703 C CA . ASN A 1 86 ? -5.253 2.262 -20.890 1.00 79.38 86 ASN A CA 1
ATOM 704 C C . ASN A 1 86 ? -6.661 2.346 -20.265 1.00 79.38 86 ASN A C 1
ATOM 706 O O . ASN A 1 86 ? -7.639 2.004 -20.931 1.00 79.38 86 ASN A O 1
ATOM 710 N N . LYS A 1 87 ? -6.814 2.774 -19.000 1.00 77.44 87 LYS A N 1
ATOM 711 C CA . LYS A 1 87 ? -8.144 2.967 -18.399 1.00 77.44 87 LYS A CA 1
ATOM 712 C C . LYS A 1 87 ? -8.818 4.196 -19.018 1.00 77.44 87 LYS A C 1
ATOM 714 O O . LYS A 1 87 ? -8.239 5.275 -19.091 1.00 77.44 87 LYS A O 1
ATOM 719 N N . SER A 1 88 ? -10.088 4.045 -19.392 1.00 79.06 88 SER A N 1
ATOM 720 C CA . SER A 1 88 ? -10.914 5.160 -19.867 1.00 79.06 88 SER A CA 1
ATOM 721 C C . SER A 1 88 ? -11.139 6.205 -18.769 1.00 79.06 88 SER A C 1
ATOM 723 O O . SER A 1 88 ? -11.432 5.857 -17.621 1.00 79.06 88 SER A O 1
ATOM 725 N N . LYS A 1 89 ? -11.091 7.491 -19.146 1.00 78.56 89 LYS A N 1
ATOM 726 C CA . LYS A 1 89 ? -11.346 8.639 -18.257 1.00 78.56 89 LYS A CA 1
ATOM 727 C C . LYS A 1 89 ? -12.696 8.535 -17.534 1.00 78.56 89 LYS A C 1
ATOM 729 O O . LYS A 1 89 ? -12.777 8.855 -16.353 1.00 78.56 89 LYS A O 1
ATOM 734 N N . LYS A 1 90 ? -13.731 8.007 -18.205 1.00 74.44 90 LYS A N 1
ATOM 735 C CA . LYS A 1 90 ? -15.069 7.811 -17.613 1.00 74.44 90 LYS A CA 1
ATOM 736 C C . LYS A 1 90 ? -15.045 6.830 -16.435 1.00 74.44 90 LYS A C 1
ATOM 738 O O . LYS A 1 90 ? -15.688 7.072 -15.423 1.00 74.44 90 LYS A O 1
ATOM 743 N N . ARG A 1 91 ? -14.257 5.753 -16.533 1.00 78.06 91 ARG A N 1
ATOM 744 C CA . ARG A 1 91 ? -14.134 4.747 -15.464 1.00 78.06 91 ARG A CA 1
ATOM 745 C C . ARG A 1 91 ? -13.403 5.300 -14.241 1.00 78.06 91 ARG A C 1
ATOM 747 O O . ARG A 1 91 ? -13.769 4.976 -13.120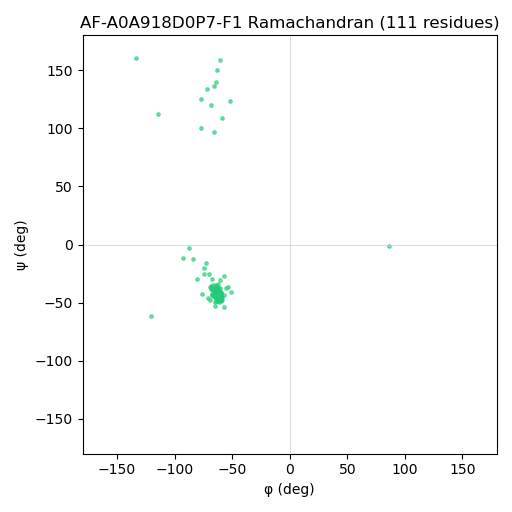 1.00 78.06 91 ARG A O 1
ATOM 754 N N . ILE A 1 92 ? -12.402 6.152 -14.463 1.00 79.38 92 ILE A N 1
ATOM 755 C CA . ILE A 1 92 ? -11.670 6.825 -13.382 1.00 79.38 92 ILE A CA 1
ATOM 756 C C . ILE A 1 92 ? -12.609 7.766 -12.613 1.00 79.38 92 ILE A C 1
ATOM 758 O O . ILE A 1 92 ? -12.625 7.730 -11.388 1.00 79.38 92 ILE A O 1
ATOM 762 N N . ALA A 1 93 ? -13.432 8.552 -13.315 1.00 83.12 93 ALA A N 1
ATOM 763 C CA . ALA A 1 93 ? -14.382 9.467 -12.678 1.00 83.12 93 ALA A CA 1
ATOM 764 C C . ALA A 1 93 ? -15.401 8.741 -11.777 1.00 83.12 93 ALA A C 1
ATOM 766 O O . ALA A 1 93 ? -15.657 9.185 -10.660 1.00 83.12 93 ALA A O 1
ATOM 767 N N . VAL A 1 94 ? -15.930 7.595 -12.226 1.00 86.00 94 VAL A N 1
ATOM 768 C CA . VAL A 1 94 ? -16.865 6.777 -11.430 1.00 86.00 94 VAL A CA 1
ATOM 769 C C . VAL A 1 94 ? -16.193 6.206 -10.177 1.00 86.00 94 VAL A C 1
ATOM 771 O O . VAL A 1 94 ? -16.771 6.279 -9.096 1.00 86.00 94 VAL A O 1
ATOM 774 N N . GLU A 1 95 ? -14.965 5.685 -10.292 1.00 81.12 95 GLU A N 1
ATOM 775 C CA . GLU A 1 95 ? -14.206 5.173 -9.137 1.00 81.12 95 GLU A CA 1
ATOM 776 C C . GLU A 1 95 ? -13.979 6.274 -8.082 1.00 81.12 95 GLU A C 1
ATOM 778 O O . GLU A 1 95 ? -14.206 6.042 -6.896 1.00 81.12 95 GLU A O 1
ATOM 783 N N . TYR A 1 96 ? -13.606 7.489 -8.501 1.00 84.44 96 TYR A N 1
ATOM 784 C CA . TYR A 1 96 ? -13.431 8.618 -7.579 1.00 84.44 96 TYR A CA 1
ATOM 785 C C . TYR A 1 96 ? -14.738 9.061 -6.921 1.00 84.44 96 TYR A C 1
ATOM 787 O O . TYR A 1 96 ? -14.753 9.306 -5.7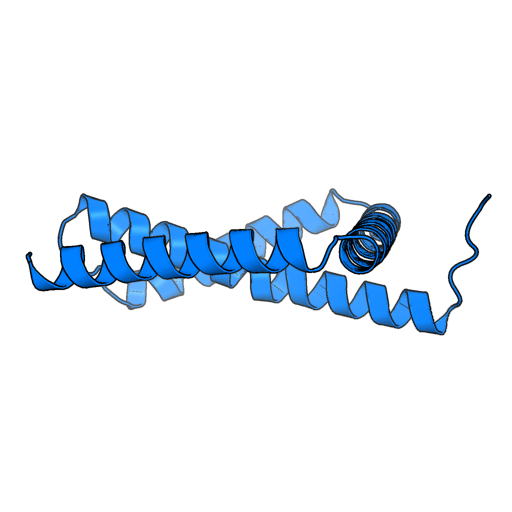17 1.00 84.44 96 TYR A O 1
ATOM 795 N N . SER A 1 97 ? -15.834 9.139 -7.680 1.00 86.44 97 SER A N 1
ATOM 796 C CA . SER A 1 97 ? -17.145 9.512 -7.136 1.00 86.44 97 SER A CA 1
ATOM 797 C C . SER A 1 97 ? -17.602 8.546 -6.037 1.00 86.44 97 SER A C 1
ATOM 799 O O . SER A 1 97 ? -18.059 8.991 -4.987 1.00 86.44 97 SER A O 1
ATOM 801 N N . LEU A 1 98 ? -17.392 7.240 -6.232 1.00 86.19 98 LEU A N 1
ATOM 802 C CA . LEU A 1 98 ? -17.670 6.216 -5.222 1.00 86.19 98 LEU A CA 1
ATOM 803 C C . LEU A 1 98 ? -16.817 6.388 -3.961 1.00 86.19 98 LEU A C 1
ATOM 805 O O . LEU A 1 98 ? -17.345 6.313 -2.855 1.00 86.19 98 LEU A O 1
ATOM 809 N N . ILE A 1 99 ? -15.515 6.650 -4.110 1.00 86.56 99 ILE A N 1
ATOM 810 C CA . ILE A 1 99 ? -14.619 6.873 -2.964 1.00 86.56 99 ILE A CA 1
ATOM 811 C C . ILE A 1 99 ? -15.062 8.099 -2.158 1.00 86.56 99 ILE A C 1
ATOM 813 O O . ILE A 1 99 ? -15.136 8.030 -0.933 1.00 86.56 99 ILE A O 1
ATOM 817 N N . VAL A 1 100 ? -15.394 9.202 -2.835 1.00 89.25 100 VAL A N 1
ATOM 818 C CA . VAL A 1 100 ? -15.876 10.429 -2.181 1.00 89.25 100 VAL A CA 1
ATOM 819 C C . VAL A 1 100 ? -17.188 10.173 -1.440 1.00 89.25 100 VAL A C 1
ATOM 821 O O . VAL A 1 100 ? -17.332 10.614 -0.303 1.00 89.25 100 VAL A O 1
ATOM 824 N N . LEU A 1 101 ? -18.114 9.418 -2.037 1.00 90.25 101 LEU A N 1
ATOM 825 C CA . LEU A 1 101 ? -19.377 9.050 -1.397 1.00 90.25 101 LEU A CA 1
ATOM 826 C C . LEU A 1 101 ? -19.145 8.255 -0.103 1.00 90.25 101 LEU A C 1
ATOM 828 O O . LEU A 1 101 ? -19.707 8.592 0.936 1.00 90.25 101 LEU A O 1
ATOM 832 N N . VAL A 1 102 ? -18.291 7.228 -0.148 1.00 86.00 102 VAL A N 1
ATOM 833 C CA . VAL A 1 102 ? -17.962 6.410 1.032 1.00 86.00 102 VAL A CA 1
ATOM 834 C C . VAL A 1 102 ? -17.302 7.260 2.117 1.00 86.00 102 VAL A C 1
ATOM 836 O O . VAL A 1 102 ? -17.659 7.147 3.286 1.00 86.00 102 VAL A O 1
ATOM 839 N N . PHE A 1 103 ? -16.383 8.150 1.739 1.00 84.44 103 PHE A N 1
ATOM 840 C CA . PHE A 1 103 ? -15.739 9.061 2.683 1.00 84.44 103 PHE A CA 1
ATOM 841 C C . PHE A 1 103 ? -16.751 9.999 3.357 1.00 84.44 103 PHE A C 1
ATOM 843 O O . PHE A 1 103 ? -16.705 10.192 4.570 1.00 84.44 103 PHE A O 1
ATOM 850 N N . PHE A 1 104 ? -17.713 10.522 2.593 1.00 87.62 104 PHE A N 1
ATOM 851 C CA . PHE A 1 104 ? -18.777 11.368 3.128 1.00 87.62 104 PHE A CA 1
ATOM 852 C C . PHE A 1 104 ? -19.679 10.607 4.109 1.00 87.62 104 PHE A C 1
ATOM 854 O O . PHE A 1 104 ? -19.988 11.117 5.184 1.00 87.62 104 PHE A O 1
ATOM 861 N N . LEU A 1 105 ? -20.048 9.362 3.787 1.00 82.75 105 LEU A N 1
ATOM 862 C CA . LEU A 1 105 ? -20.826 8.502 4.685 1.00 82.75 105 LEU A CA 1
ATOM 863 C C . LEU A 1 105 ? -20.093 8.230 6.004 1.00 82.75 105 LEU A C 1
ATOM 865 O O . LEU A 1 105 ? -20.721 8.267 7.060 1.00 82.75 105 LEU A O 1
ATOM 869 N N . LEU A 1 106 ? -18.774 8.007 5.960 1.00 77.69 106 LEU A N 1
ATOM 870 C CA . LEU A 1 106 ? -17.957 7.819 7.163 1.00 77.69 106 LEU A CA 1
ATOM 871 C C . LEU A 1 106 ? -17.937 9.070 8.049 1.00 77.69 106 LEU A C 1
ATOM 873 O O . LEU A 1 106 ? -18.071 8.946 9.264 1.00 77.69 106 LEU A O 1
ATOM 877 N N . ILE A 1 107 ? -17.823 10.266 7.459 1.00 81.38 107 ILE A N 1
ATOM 878 C CA . ILE A 1 107 ? -17.879 11.532 8.209 1.00 81.38 107 ILE A CA 1
ATOM 879 C C . ILE A 1 107 ? -19.252 11.717 8.857 1.00 81.38 107 ILE A C 1
ATOM 881 O O . ILE A 1 107 ? -19.335 12.003 10.048 1.00 81.38 107 ILE A O 1
ATOM 885 N N . VAL A 1 108 ? -20.333 11.530 8.095 1.00 86.56 108 VAL A N 1
ATOM 886 C CA . VAL A 1 108 ? -21.702 11.671 8.617 1.00 86.56 108 VAL A CA 1
ATOM 887 C C . VAL A 1 108 ? -21.957 10.683 9.754 1.00 86.56 108 VAL A C 1
ATOM 889 O O . VAL A 1 108 ? -22.534 11.061 10.771 1.00 86.56 108 VAL A O 1
ATOM 892 N N . TYR A 1 109 ? -21.507 9.435 9.612 1.00 80.06 109 TYR A N 1
ATOM 893 C CA . TYR A 1 109 ? -21.612 8.432 10.668 1.00 80.06 109 TYR A CA 1
ATOM 894 C C . TYR A 1 109 ? -20.834 8.833 11.928 1.00 80.06 109 TYR A C 1
ATOM 896 O O . TYR A 1 109 ? -21.361 8.710 13.028 1.00 80.06 109 TYR A O 1
ATOM 904 N N . ALA A 1 110 ? -19.616 9.358 11.771 1.00 73.12 110 ALA A N 1
ATOM 905 C CA . ALA A 1 110 ? -18.787 9.799 12.889 1.00 73.12 110 ALA A CA 1
ATOM 906 C C . ALA A 1 110 ? -19.350 11.023 13.633 1.00 73.12 110 ALA A C 1
ATOM 908 O O . ALA A 1 110 ? -19.110 11.146 14.823 1.00 73.12 110 ALA A O 1
ATOM 909 N N . ILE A 1 111 ? -20.085 11.915 12.955 1.00 79.81 111 ILE A N 1
ATOM 910 C CA . ILE A 1 111 ? -20.725 13.093 13.579 1.00 79.81 111 ILE A CA 1
ATOM 911 C C . ILE A 1 111 ? -22.038 12.72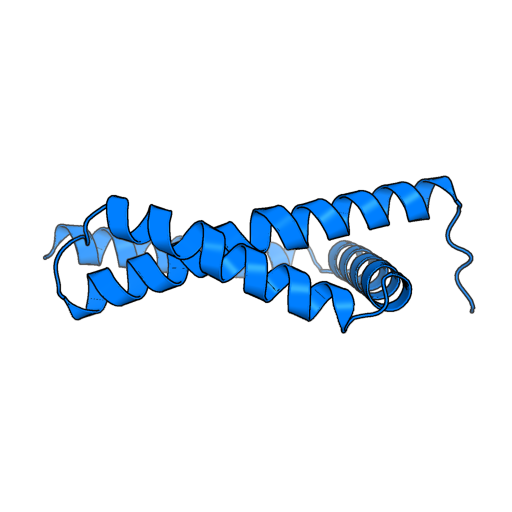5 14.284 1.00 79.81 111 ILE A C 1
ATOM 913 O O . ILE A 1 111 ? -22.455 13.399 15.221 1.00 79.81 111 ILE A O 1
ATOM 917 N N . LYS A 1 112 ? -22.739 11.698 13.791 1.00 63.50 112 LYS A N 1
ATOM 918 C CA . LYS A 1 112 ? -24.043 11.275 14.326 1.00 63.50 112 LYS A CA 1
ATOM 919 C C . LYS A 1 112 ? -23.920 10.344 15.542 1.00 63.50 112 LYS A C 1
ATOM 921 O O . LYS A 1 112 ? -24.930 10.076 16.189 1.00 63.50 112 LYS A O 1
ATOM 926 N N . ARG A 1 113 ? -22.719 9.828 15.798 1.00 49.41 113 ARG A N 1
ATOM 927 C CA . ARG A 1 113 ? -22.344 9.090 17.005 1.00 49.41 113 ARG A CA 1
ATOM 928 C C . ARG A 1 113 ? -21.802 10.059 18.047 1.00 49.41 113 ARG A C 1
ATOM 930 O O . ARG A 1 113 ? -22.118 9.835 19.232 1.00 49.41 113 ARG A O 1
#

Organism: NCBI:txid1004261

Secondary structure (DSSP, 8-state):
------HHHHHHHHHHHHHIIIIIHHHHHHHHHHHHHHHHHSSPPPHHHHHHHHHHHHHHHHHHHHHS-HHHHHHHHHHHHHHHHTS-HHHHHHHHHHHHHHHHHHHHHHHH-

Nearest PDB structures (foldseek):
  5uky-assembly1_B  TM=4.022E-01  e=7.773E+00  Mycobacterium tuberculosis

Radius of gyration: 18.47 Å; Cα contacts (8 Å, |Δi|>4): 43; chains: 1; bounding box: 42×28×49 Å

Foldseek 3Di:
DPPPQPPVNLVVLLVVLCCCLQPVQLLVVLVVVQVVVCVVVVHRDDVVSSVVSNVVSNVVSVVVVVVDDSVVSSVVSVVVVVVVVVDDPVVVVVVVVVVVVVVVVVVVVVVVD

Mean predicted aligned error: 9.08 Å

Sequence (113 aa):
MMNNISANEYRRLKNKVLICDFISIPITISFTIYLYGSLLDGELRRVNELLLLIPVTLITVTIMWFLTSTDKQVKREKNKETRKKNKSKKRIAVEYSLIVLVFFLLIVYAIKR

pLDDT: mean 82.8, std 8.45, range [37.88, 91.38]